Protein AF-A0A1F5DH06-F1 (afdb_monomer)

Sequence (97 aa):
MIFKACPGTKSLIGPARIIIRTCPSCSDEVEFFSDETEAKCEKCGHILQQEVSPSCITWCEYAEKCINDMKNRGMISSSKVEELVQMIPSIKKNHEQ

Radius of gyration: 17.89 Å; Cα contacts (8 Å, |Δi|>4): 99; chains: 1; bounding box: 40×30×47 Å

Nearest PDB structures (foldseek):
  6sc9-assembly1_A  TM=4.222E-01  e=3.164E-01  Homo sapiens
  6sc7-assembly1_A  TM=4.411E-01  e=6.836E-01  Homo sapiens
  6sc8-assembly1_A  TM=4.423E-01  e=1.005E+00  Homo sapiens

pLDDT: mean 82.74, std 14.71, range [36.72, 96.69]

Mean predicted aligned error: 8.98 Å

Structure (mmCIF, N/CA/C/O backbone):
data_AF-A0A1F5DH06-F1
#
_entry.id   AF-A0A1F5DH06-F1
#
loop_
_atom_site.group_PDB
_atom_site.id
_atom_site.type_symbol
_atom_site.label_atom_id
_atom_site.label_alt_id
_atom_site.label_comp_id
_atom_site.label_asym_id
_atom_site.label_entity_id
_atom_site.label_seq_id
_atom_site.pdbx_PDB_ins_code
_atom_site.Cartn_x
_atom_site.Cartn_y
_atom_site.Cartn_z
_atom_site.occupancy
_atom_site.B_iso_or_equiv
_atom_site.auth_seq_id
_atom_site.auth_comp_id
_atom_site.auth_asym_id
_atom_site.auth_atom_id
_atom_site.pdbx_PDB_model_num
ATOM 1 N N . MET A 1 1 ? 8.471 4.748 10.341 1.00 49.47 1 MET A N 1
ATOM 2 C CA . MET A 1 1 ? 8.129 5.661 9.227 1.00 49.47 1 MET A CA 1
ATOM 3 C C . MET A 1 1 ? 6.749 6.227 9.493 1.00 49.47 1 MET A C 1
ATOM 5 O O . MET A 1 1 ? 5.840 5.445 9.727 1.00 49.47 1 MET A O 1
ATOM 9 N N . ILE A 1 2 ? 6.602 7.550 9.510 1.00 52.03 2 ILE A N 1
ATOM 10 C CA . ILE A 1 2 ? 5.299 8.207 9.683 1.00 52.03 2 ILE A CA 1
ATOM 11 C C . ILE A 1 2 ? 4.664 8.332 8.294 1.00 52.03 2 ILE A C 1
ATOM 13 O O . ILE A 1 2 ? 5.171 9.066 7.442 1.00 52.03 2 ILE A O 1
ATOM 17 N N . PHE A 1 3 ? 3.584 7.592 8.042 1.00 64.25 3 PHE A N 1
ATOM 18 C CA . PHE A 1 3 ? 2.787 7.756 6.829 1.00 64.25 3 PHE A CA 1
ATOM 19 C C . PHE A 1 3 ? 1.981 9.056 6.952 1.00 64.25 3 PHE A C 1
ATOM 21 O O . PHE A 1 3 ? 1.062 9.141 7.755 1.00 64.25 3 PHE A O 1
ATOM 28 N N . LYS A 1 4 ? 2.327 10.090 6.170 1.00 70.50 4 LYS A N 1
ATOM 29 C CA . LYS A 1 4 ? 1.624 11.393 6.199 1.00 70.50 4 LYS A CA 1
ATOM 30 C C . LYS A 1 4 ? 0.204 11.355 5.613 1.00 70.50 4 LYS A C 1
ATOM 32 O O . LYS A 1 4 ? -0.540 12.315 5.762 1.00 70.50 4 LYS A O 1
ATOM 37 N N . ALA A 1 5 ? -0.135 10.294 4.888 1.00 75.06 5 ALA A N 1
ATOM 38 C CA . ALA A 1 5 ? -1.426 10.090 4.245 1.00 75.06 5 ALA A CA 1
ATOM 39 C C . ALA A 1 5 ? -1.623 8.599 3.947 1.00 75.06 5 ALA A C 1
ATOM 41 O O . ALA A 1 5 ? -0.642 7.852 3.870 1.00 75.06 5 ALA A O 1
ATOM 42 N N . CYS A 1 6 ? -2.872 8.195 3.708 1.00 79.06 6 CYS A N 1
ATOM 43 C CA . CYS A 1 6 ? -3.203 6.848 3.257 1.00 79.06 6 CYS A CA 1
ATOM 44 C C . CYS A 1 6 ? -2.473 6.526 1.935 1.00 79.06 6 CYS A C 1
ATOM 46 O O . CYS A 1 6 ? -2.753 7.181 0.925 1.00 79.06 6 CYS A O 1
ATOM 48 N N . PRO A 1 7 ? -1.544 5.545 1.890 1.00 77.06 7 PRO A N 1
ATOM 49 C CA . PRO A 1 7 ? -0.876 5.142 0.654 1.00 77.06 7 PRO A CA 1
ATOM 50 C C . PRO A 1 7 ? -1.863 4.738 -0.445 1.00 77.06 7 PRO A C 1
ATOM 52 O O . PRO A 1 7 ? -1.632 5.095 -1.597 1.00 77.06 7 PRO A O 1
ATOM 55 N N . GLY A 1 8 ? -2.985 4.099 -0.093 1.00 75.25 8 GLY A N 1
ATOM 56 C CA . GLY A 1 8 ? -4.023 3.709 -1.053 1.00 75.25 8 GLY A CA 1
ATOM 57 C C . GLY A 1 8 ? -4.697 4.898 -1.747 1.00 75.25 8 GLY A C 1
ATOM 58 O O . GLY A 1 8 ? -5.067 4.806 -2.912 1.00 75.25 8 GLY A O 1
ATOM 59 N N . THR A 1 9 ? -4.787 6.056 -1.088 1.00 79.06 9 THR A N 1
ATOM 60 C CA . THR A 1 9 ? -5.392 7.256 -1.684 1.00 79.06 9 THR A CA 1
ATOM 61 C C . THR A 1 9 ? -4.541 7.835 -2.813 1.00 79.06 9 THR A C 1
ATOM 63 O O . THR A 1 9 ? -5.090 8.451 -3.719 1.00 79.06 9 THR A O 1
ATOM 66 N N . LYS A 1 10 ? -3.217 7.616 -2.818 1.00 75.00 10 LYS A N 1
ATOM 67 C CA . LYS A 1 10 ? -2.316 8.210 -3.824 1.00 75.00 10 LYS A CA 1
ATOM 68 C C . LYS A 1 10 ? -2.656 7.808 -5.261 1.00 75.00 10 LYS A C 1
ATOM 70 O O . LYS A 1 10 ? -2.457 8.632 -6.147 1.00 75.00 10 LYS A O 1
ATOM 75 N N . SER A 1 11 ? -3.157 6.588 -5.466 1.00 71.88 11 SER A N 1
ATOM 76 C CA . SER A 1 11 ? -3.591 6.104 -6.784 1.00 71.88 11 SER A CA 1
ATOM 77 C C . SER A 1 11 ? -4.936 6.715 -7.216 1.00 71.88 11 SER A C 1
ATOM 79 O O . SER A 1 11 ? -5.181 6.904 -8.397 1.00 71.88 11 SER A O 1
ATOM 81 N N . LEU A 1 12 ? -5.789 7.112 -6.261 1.00 75.38 12 LEU A N 1
ATOM 82 C CA . LEU A 1 12 ? -7.138 7.623 -6.543 1.00 75.38 12 LEU A CA 1
ATOM 83 C C . LEU A 1 12 ? -7.191 9.126 -6.848 1.00 75.38 12 LEU A C 1
ATOM 85 O O . LEU A 1 12 ? -8.074 9.569 -7.574 1.00 75.38 12 LEU A O 1
ATOM 89 N N . ILE A 1 13 ? -6.305 9.923 -6.241 1.00 79.31 13 ILE A N 1
ATOM 90 C CA . ILE A 1 13 ? -6.352 11.398 -6.330 1.00 79.31 13 ILE A CA 1
ATOM 91 C C . ILE A 1 13 ? -5.233 12.001 -7.182 1.00 79.31 13 ILE A C 1
ATOM 93 O O . ILE A 1 13 ? -5.235 13.202 -7.443 1.00 79.31 13 ILE A O 1
ATOM 97 N N . GLY A 1 14 ? -4.225 11.203 -7.533 1.00 74.00 14 GLY A N 1
ATOM 98 C CA . GLY A 1 14 ? -3.075 11.650 -8.309 1.00 74.00 14 GLY A CA 1
ATOM 99 C C . GLY A 1 14 ? -3.256 11.392 -9.804 1.00 74.00 14 GLY A C 1
ATOM 100 O O . GLY A 1 14 ? -4.073 10.557 -10.183 1.00 74.00 14 GLY A O 1
ATOM 101 N N . PRO A 1 15 ? -2.467 12.056 -10.666 1.00 78.69 15 PRO A N 1
ATOM 102 C CA . PRO A 1 15 ? -2.325 11.602 -12.043 1.00 78.69 15 PRO A CA 1
ATOM 103 C C . PRO A 1 15 ? -1.761 10.177 -12.055 1.00 78.69 15 PRO A C 1
ATOM 105 O O . PRO A 1 15 ? -0.946 9.835 -11.187 1.00 78.69 15 PRO A O 1
ATOM 108 N N . ALA A 1 16 ? -2.166 9.382 -13.050 1.00 77.56 16 ALA A N 1
ATOM 109 C CA . ALA A 1 16 ? -1.566 8.078 -13.304 1.00 77.56 16 ALA A CA 1
ATOM 110 C C . ALA A 1 16 ? -0.043 8.229 -13.411 1.00 77.56 16 ALA A C 1
ATOM 112 O O . ALA A 1 16 ? 0.461 9.172 -14.030 1.00 77.56 16 ALA A O 1
ATOM 113 N N . ARG A 1 17 ? 0.694 7.339 -12.746 1.00 82.06 17 ARG A N 1
ATOM 114 C CA . ARG A 1 17 ? 2.159 7.384 -12.697 1.00 82.06 17 ARG A CA 1
ATOM 115 C C . ARG A 1 17 ? 2.733 6.208 -13.455 1.00 82.06 17 ARG A C 1
ATOM 117 O O . ARG A 1 17 ? 2.226 5.101 -13.323 1.00 82.06 17 ARG A O 1
ATOM 124 N N . ILE A 1 18 ? 3.825 6.465 -14.164 1.00 88.88 18 ILE A N 1
ATOM 125 C CA . ILE A 1 18 ? 4.666 5.422 -14.740 1.00 88.88 18 ILE A CA 1
ATOM 126 C C . ILE A 1 18 ? 5.677 5.002 -13.672 1.00 88.88 18 ILE A C 1
ATOM 128 O O . ILE A 1 18 ? 6.370 5.839 -13.084 1.00 88.88 18 ILE A O 1
ATOM 132 N N . ILE A 1 19 ? 5.724 3.708 -13.388 1.00 87.56 19 ILE A N 1
ATOM 133 C CA . ILE A 1 19 ? 6.645 3.073 -12.453 1.00 87.56 19 ILE A CA 1
ATOM 134 C C . ILE A 1 19 ? 7.606 2.225 -13.286 1.00 87.56 19 ILE A C 1
ATOM 136 O O . ILE A 1 19 ? 7.199 1.260 -13.920 1.00 87.56 19 ILE A O 1
ATOM 140 N N . ILE A 1 20 ? 8.887 2.588 -13.278 1.00 90.69 20 ILE A N 1
ATOM 141 C CA . ILE A 1 20 ? 9.938 1.864 -14.003 1.00 90.69 20 ILE A CA 1
ATOM 142 C C . ILE A 1 20 ? 10.483 0.747 -13.112 1.00 90.69 20 ILE A C 1
ATOM 144 O O . ILE A 1 20 ? 10.823 0.981 -11.946 1.00 90.69 20 ILE A O 1
ATOM 148 N N . ARG A 1 21 ? 10.596 -0.468 -13.655 1.00 89.75 21 ARG A N 1
ATOM 149 C CA . ARG A 1 21 ? 11.197 -1.621 -12.974 1.00 89.75 21 ARG A CA 1
ATOM 150 C C . ARG A 1 21 ? 12.163 -2.368 -13.866 1.00 89.75 21 ARG A C 1
ATOM 152 O O . ARG A 1 21 ? 11.938 -2.524 -15.056 1.00 89.75 21 ARG A O 1
ATOM 159 N N . THR A 1 22 ? 13.214 -2.900 -13.259 1.00 93.12 22 THR A N 1
ATOM 160 C CA . THR A 1 22 ? 14.172 -3.756 -13.956 1.00 93.12 22 THR A CA 1
ATOM 161 C C . THR A 1 22 ? 13.631 -5.179 -14.055 1.00 93.12 22 THR A C 1
ATOM 163 O O . THR A 1 22 ? 13.278 -5.792 -13.046 1.00 93.12 22 THR A O 1
ATOM 166 N N . CYS A 1 23 ? 13.595 -5.726 -15.267 1.00 94.00 23 CYS A N 1
ATOM 167 C CA . CYS A 1 23 ? 13.215 -7.104 -15.521 1.00 94.00 23 CYS A CA 1
ATOM 168 C C . CYS A 1 23 ? 14.223 -8.067 -14.883 1.00 94.00 23 CYS A C 1
ATOM 170 O O . CYS A 1 23 ? 15.397 -8.048 -15.260 1.00 94.00 23 CYS A O 1
ATOM 172 N N . PRO A 1 24 ? 13.791 -8.980 -13.993 1.00 92.00 24 PRO A N 1
ATOM 173 C CA . PRO A 1 24 ? 14.701 -9.926 -13.350 1.00 92.00 24 PRO A CA 1
ATOM 174 C C . PRO A 1 24 ? 15.272 -10.966 -14.328 1.00 92.00 24 PRO A C 1
ATOM 176 O O . PRO A 1 24 ? 16.270 -11.608 -14.019 1.00 92.00 24 PRO A O 1
ATOM 179 N N . SER A 1 25 ? 14.653 -11.144 -15.503 1.00 94.25 25 SER A N 1
ATOM 180 C CA . SER A 1 25 ? 15.070 -12.149 -16.488 1.00 94.25 25 SER A CA 1
ATOM 181 C C . SER A 1 25 ? 16.080 -11.636 -17.518 1.00 94.25 25 SER A C 1
ATOM 183 O O . SER A 1 25 ? 16.841 -12.440 -18.050 1.00 94.25 25 SER A O 1
ATOM 185 N N . CYS A 1 26 ? 16.056 -10.350 -17.873 1.00 95.31 26 CYS A N 1
ATOM 186 C CA . CYS A 1 26 ? 16.890 -9.809 -18.959 1.00 95.31 26 CYS A CA 1
ATOM 187 C C . CYS A 1 26 ? 17.470 -8.414 -18.681 1.00 95.31 26 CYS A C 1
ATOM 189 O O . CYS A 1 26 ? 18.109 -7.836 -19.565 1.00 95.31 26 CYS A O 1
ATOM 191 N N . SER A 1 27 ? 17.242 -7.889 -17.473 1.00 94.50 27 SER A N 1
ATOM 192 C CA . SER A 1 27 ? 17.723 -6.595 -16.977 1.00 94.50 27 SER A CA 1
ATOM 193 C C . SER A 1 27 ? 17.248 -5.365 -17.755 1.00 94.50 27 SER A C 1
ATOM 195 O O . SER A 1 27 ? 17.826 -4.294 -17.600 1.00 94.50 27 SER A O 1
ATOM 197 N N . ASP A 1 28 ? 16.209 -5.502 -18.577 1.00 95.31 28 ASP A N 1
ATOM 198 C CA . ASP A 1 28 ? 15.600 -4.380 -19.297 1.00 95.31 28 ASP A CA 1
ATOM 199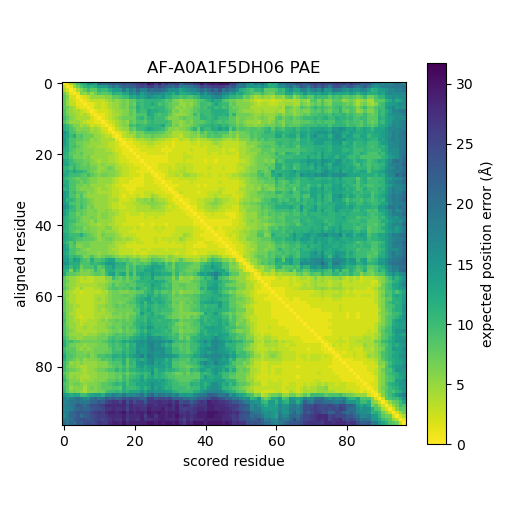 C C . ASP A 1 28 ? 14.652 -3.573 -18.408 1.00 95.31 28 ASP A C 1
ATOM 201 O O . ASP A 1 28 ? 14.160 -4.085 -17.401 1.00 95.31 28 ASP A O 1
ATOM 205 N N . GLU A 1 29 ? 14.370 -2.331 -18.786 1.00 95.06 29 GLU A N 1
ATOM 206 C CA . GLU A 1 29 ? 13.391 -1.497 -18.093 1.00 95.06 29 GLU A CA 1
ATOM 207 C C . GLU A 1 29 ? 11.976 -1.835 -18.573 1.00 95.06 29 GLU A C 1
ATOM 209 O O . GLU A 1 29 ? 11.710 -1.962 -19.764 1.00 95.06 29 GLU A O 1
ATOM 214 N N . VAL A 1 30 ? 11.065 -2.023 -17.624 1.00 94.31 30 VAL A N 1
ATOM 215 C CA . VAL A 1 30 ? 9.652 -2.312 -17.857 1.00 94.31 30 VAL A CA 1
ATOM 216 C C . VAL A 1 30 ? 8.840 -1.217 -17.189 1.00 94.31 30 VAL A C 1
ATOM 218 O O . VAL A 1 30 ? 9.013 -0.940 -15.998 1.00 94.31 30 VAL A O 1
ATOM 221 N N . GLU A 1 31 ? 7.966 -0.599 -17.968 1.00 91.88 31 GLU A N 1
ATOM 222 C CA . GLU A 1 31 ? 7.020 0.405 -17.503 1.00 91.88 31 GLU A CA 1
ATOM 223 C C . GLU A 1 31 ? 5.767 -0.269 -16.941 1.00 91.88 31 GLU A C 1
ATOM 225 O O . GLU A 1 31 ? 5.229 -1.200 -17.533 1.00 91.88 31 GLU A O 1
ATOM 230 N N . PHE A 1 32 ? 5.312 0.219 -15.791 1.00 90.00 32 PHE A N 1
ATOM 231 C CA . PHE A 1 32 ? 4.025 -0.111 -15.190 1.00 90.00 32 PHE A CA 1
ATOM 232 C C . PHE A 1 32 ? 3.203 1.161 -15.055 1.00 90.00 32 PHE A C 1
ATOM 234 O O . PHE A 1 32 ? 3.705 2.164 -14.533 1.00 90.00 32 PHE A O 1
ATOM 241 N N . PHE A 1 33 ? 1.932 1.118 -15.433 1.00 86.81 33 PHE A N 1
ATOM 242 C CA . PHE A 1 33 ? 0.993 2.137 -14.987 1.00 86.81 33 PHE A CA 1
ATOM 243 C C . PHE A 1 33 ? 0.599 1.884 -13.527 1.00 86.81 33 PHE A C 1
ATOM 245 O O . PHE A 1 33 ? 0.509 0.751 -13.063 1.00 86.81 33 PHE A O 1
ATOM 252 N N . SER A 1 34 ? 0.366 2.952 -12.763 1.00 79.12 34 SER A N 1
ATOM 253 C CA . SER A 1 34 ? 0.057 2.871 -11.327 1.00 79.12 34 SER A CA 1
ATOM 254 C C . SER A 1 34 ? -1.184 2.042 -10.973 1.00 79.12 34 SER A C 1
ATOM 256 O O . SER A 1 34 ? -1.337 1.638 -9.819 1.00 79.12 34 SER A O 1
ATOM 258 N N . ASP A 1 35 ? -2.078 1.834 -11.934 1.00 80.06 35 ASP A N 1
ATOM 259 C CA . ASP A 1 35 ? -3.280 1.007 -11.835 1.00 80.06 35 ASP A CA 1
ATOM 260 C C . ASP A 1 35 ? -3.082 -0.438 -12.325 1.00 80.06 35 ASP A C 1
ATOM 262 O O . ASP A 1 35 ? -3.932 -1.288 -12.058 1.00 80.06 35 ASP A O 1
ATOM 266 N N . GLU A 1 36 ? -1.953 -0.751 -12.963 1.00 86.25 36 GLU A N 1
ATOM 267 C CA . GLU A 1 36 ? -1.640 -2.099 -13.424 1.00 86.25 36 GLU A CA 1
ATOM 268 C C . GLU A 1 36 ? -1.057 -2.959 -12.302 1.00 86.25 36 GLU A C 1
ATOM 270 O O . GLU A 1 36 ? -0.208 -2.543 -11.511 1.00 86.25 36 GLU A O 1
ATOM 275 N N . THR A 1 37 ? -1.499 -4.212 -12.244 1.00 85.69 37 THR A N 1
ATOM 276 C CA . THR A 1 37 ? -0.937 -5.211 -11.328 1.00 85.69 37 THR A CA 1
ATOM 277 C C . THR A 1 37 ? 0.207 -5.991 -11.960 1.00 85.69 37 THR A C 1
ATOM 279 O O . THR A 1 37 ? 1.062 -6.502 -11.241 1.00 85.69 37 THR A O 1
ATOM 282 N N . GLU A 1 38 ? 0.252 -6.060 -13.290 1.00 91.88 38 GLU A N 1
ATOM 283 C CA . GLU A 1 38 ? 1.259 -6.792 -14.046 1.00 91.88 38 GLU A CA 1
ATOM 284 C C . GLU A 1 38 ? 1.602 -6.094 -15.361 1.00 91.88 38 GLU A C 1
ATOM 286 O O . GLU A 1 38 ? 0.750 -5.446 -15.960 1.00 91.88 38 GLU A O 1
ATOM 291 N N . ALA A 1 39 ? 2.843 -6.258 -15.813 1.00 92.50 39 ALA A N 1
ATOM 292 C CA . ALA A 1 39 ? 3.325 -5.744 -17.088 1.00 92.50 39 ALA A CA 1
ATOM 293 C C . ALA A 1 39 ? 4.222 -6.783 -17.770 1.00 92.50 39 ALA A C 1
ATOM 295 O O . ALA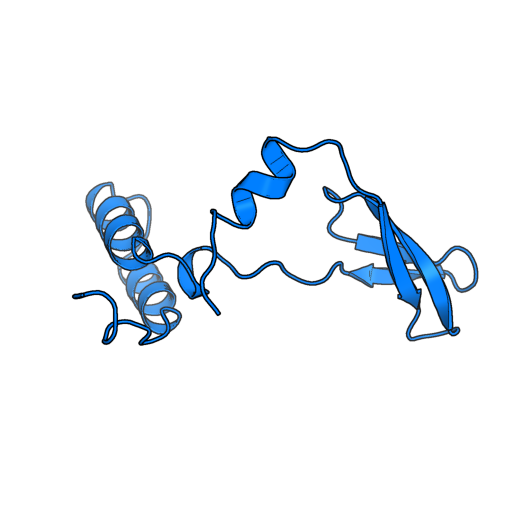 A 1 39 ? 4.967 -7.528 -17.123 1.00 92.50 39 ALA A O 1
ATOM 296 N N . LYS A 1 40 ? 4.160 -6.843 -19.101 1.00 93.75 40 LYS A N 1
ATOM 297 C CA . LYS A 1 40 ? 4.991 -7.742 -19.907 1.00 93.75 40 LYS A CA 1
ATOM 298 C C . LYS A 1 40 ? 6.267 -7.024 -20.335 1.00 93.75 40 LYS A C 1
ATOM 300 O O . LYS A 1 40 ? 6.208 -5.955 -20.927 1.00 93.75 40 LYS A O 1
ATOM 305 N N . CYS A 1 41 ? 7.421 -7.646 -20.113 1.00 94.81 41 CYS A N 1
ATOM 306 C CA . CYS A 1 41 ? 8.685 -7.148 -20.645 1.00 94.81 41 CYS A CA 1
ATOM 307 C C . CYS A 1 41 ? 8.706 -7.256 -22.176 1.00 94.81 41 CYS A C 1
ATOM 309 O O . CYS A 1 41 ? 8.587 -8.358 -22.720 1.00 94.81 41 CYS A O 1
ATOM 311 N N . GLU A 1 42 ? 8.924 -6.139 -22.868 1.00 93.19 42 GLU A N 1
ATOM 312 C CA . GLU A 1 42 ? 8.936 -6.100 -24.337 1.00 93.19 42 GLU A CA 1
ATOM 313 C C . GLU A 1 42 ? 10.126 -6.849 -24.954 1.00 93.19 42 GLU A C 1
ATOM 315 O O . GLU A 1 42 ? 10.024 -7.385 -26.055 1.00 93.19 42 GLU A O 1
ATOM 320 N N . LYS A 1 43 ? 11.242 -6.963 -24.223 1.00 94.94 43 LYS A N 1
ATOM 321 C CA . LYS A 1 43 ? 12.466 -7.610 -24.715 1.00 94.94 43 LYS A CA 1
ATOM 322 C C . LYS A 1 43 ? 12.456 -9.132 -24.623 1.00 94.94 43 LYS A C 1
ATOM 324 O O . LYS A 1 43 ? 12.913 -9.800 -25.544 1.00 94.94 43 LYS A O 1
ATOM 329 N N . CYS A 1 44 ? 12.014 -9.696 -23.498 1.00 94.88 44 CYS A N 1
ATOM 330 C CA . CYS A 1 44 ? 12.085 -11.147 -23.256 1.00 94.88 44 CYS A CA 1
ATOM 331 C C . CYS A 1 44 ? 10.714 -11.819 -23.111 1.00 94.88 44 CYS A C 1
ATOM 333 O O . CYS A 1 44 ? 10.637 -13.044 -23.078 1.00 94.88 44 CYS A O 1
ATOM 335 N N . GLY A 1 45 ? 9.633 -11.042 -23.008 1.00 93.94 45 GLY A N 1
ATOM 336 C CA . GLY A 1 45 ? 8.273 -11.553 -22.857 1.00 93.94 45 GLY A CA 1
ATOM 337 C C . GLY A 1 45 ? 7.908 -12.049 -21.456 1.00 93.94 45 GLY A C 1
ATOM 338 O O . GLY A 1 45 ? 6.796 -12.545 -21.284 1.00 93.94 45 GLY A O 1
ATOM 339 N N . HIS A 1 46 ? 8.796 -11.918 -20.464 1.00 93.88 46 HIS A N 1
ATOM 340 C CA . HIS A 1 46 ? 8.501 -12.255 -19.069 1.00 93.88 46 HIS A CA 1
ATOM 341 C C . HIS A 1 46 ? 7.395 -11.345 -18.509 1.00 93.88 46 HIS A C 1
ATOM 343 O O . HIS A 1 46 ? 7.410 -10.142 -18.767 1.00 93.88 46 HIS A O 1
ATOM 349 N N . ILE A 1 47 ? 6.457 -11.906 -17.741 1.00 93.25 47 ILE A N 1
ATOM 350 C CA . ILE A 1 47 ? 5.391 -11.149 -17.067 1.00 93.25 47 ILE A CA 1
ATOM 351 C C . ILE A 1 47 ? 5.867 -10.813 -15.657 1.00 93.25 47 ILE A C 1
ATOM 353 O O . ILE A 1 47 ? 6.183 -11.708 -14.875 1.00 93.25 47 IL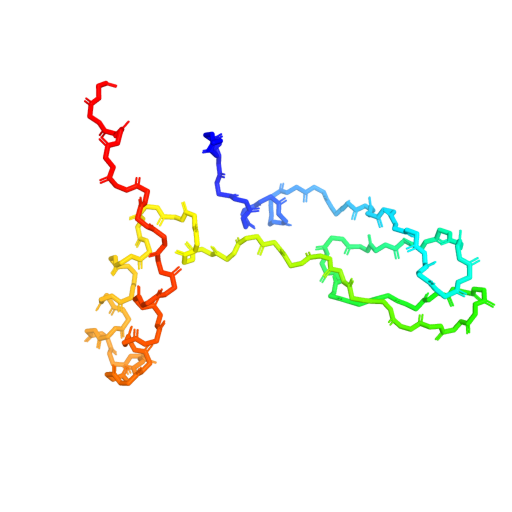E A O 1
ATOM 357 N N . LEU A 1 48 ? 5.935 -9.525 -15.347 1.00 91.88 48 LEU A N 1
ATOM 358 C CA . LEU A 1 48 ? 6.344 -9.006 -14.053 1.00 91.88 48 LEU A CA 1
ATOM 359 C C . LEU A 1 48 ? 5.101 -8.535 -13.297 1.00 91.88 48 LEU A C 1
ATOM 361 O O . LEU A 1 48 ? 4.203 -7.946 -13.888 1.00 91.88 48 LEU A O 1
ATOM 365 N N . GLN A 1 49 ? 5.082 -8.738 -11.983 1.00 88.69 49 GLN A N 1
ATOM 366 C CA . GLN A 1 49 ? 4.055 -8.184 -11.100 1.00 88.69 49 GLN A CA 1
ATOM 367 C C . GLN A 1 49 ? 4.559 -6.875 -10.482 1.00 88.69 49 GLN A C 1
ATOM 369 O O . GLN A 1 49 ? 5.737 -6.760 -10.132 1.00 88.69 49 GLN A O 1
ATOM 374 N N . GLN A 1 50 ? 3.669 -5.898 -10.326 1.00 81.75 50 GLN A N 1
ATOM 375 C CA . GLN A 1 50 ? 3.969 -4.657 -9.620 1.00 81.75 50 GLN A CA 1
ATOM 376 C C . GLN A 1 50 ? 4.195 -4.942 -8.125 1.00 81.75 50 GLN A C 1
ATOM 378 O O . GLN A 1 50 ? 3.563 -5.825 -7.542 1.00 81.75 50 GLN A O 1
ATOM 383 N N . GLU A 1 51 ? 5.082 -4.180 -7.473 1.00 71.75 51 GLU A N 1
ATOM 384 C CA . GLU A 1 51 ? 5.265 -4.292 -6.022 1.00 71.75 51 GLU A CA 1
ATOM 385 C C . GLU A 1 51 ? 3.959 -3.998 -5.274 1.00 71.75 51 GLU A C 1
ATOM 387 O O . GLU A 1 51 ? 3.320 -2.960 -5.467 1.00 71.75 51 GLU A O 1
ATOM 392 N N . VAL A 1 52 ? 3.587 -4.909 -4.375 1.00 67.12 52 VAL A N 1
ATOM 393 C CA . VAL A 1 52 ? 2.360 -4.801 -3.588 1.00 67.12 52 VAL A CA 1
ATOM 394 C C . VAL A 1 52 ? 2.480 -3.616 -2.630 1.00 67.12 52 VAL A C 1
ATOM 396 O O . VAL A 1 52 ? 3.315 -3.607 -1.724 1.00 67.12 52 VAL A O 1
ATOM 399 N N . SER A 1 53 ? 1.625 -2.605 -2.804 1.00 65.56 53 SER A N 1
ATOM 400 C CA . SER A 1 53 ? 1.524 -1.507 -1.842 1.00 65.56 53 SER A CA 1
ATOM 401 C C . SER A 1 53 ? 1.132 -2.050 -0.461 1.00 65.56 53 SER A C 1
ATOM 403 O O . SER A 1 53 ? 0.307 -2.967 -0.397 1.00 65.56 53 SER A O 1
ATOM 405 N N . PRO A 1 54 ? 1.658 -1.492 0.646 1.00 68.25 54 PRO A N 1
ATOM 406 C CA . PRO A 1 54 ? 1.316 -1.969 1.979 1.00 68.25 54 PRO A CA 1
ATOM 407 C C . PRO A 1 54 ? -0.205 -1.923 2.177 1.00 68.25 54 PRO A C 1
ATOM 409 O O . PRO A 1 54 ? -0.840 -0.877 2.014 1.00 68.25 54 PRO A O 1
ATOM 412 N N . SER A 1 55 ? -0.790 -3.077 2.505 1.00 77.06 55 SER A N 1
ATOM 413 C CA . SER A 1 55 ? -2.238 -3.219 2.671 1.00 77.06 55 SER A CA 1
ATOM 414 C C . SER A 1 55 ? -2.735 -2.378 3.846 1.00 77.06 55 SER A C 1
ATOM 416 O O . SER A 1 55 ? -2.017 -2.208 4.827 1.00 77.06 55 SER A O 1
ATOM 418 N N . CYS A 1 56 ? -3.979 -1.893 3.806 1.00 83.94 56 CYS A N 1
ATOM 419 C CA . CYS A 1 56 ? -4.567 -1.131 4.918 1.00 83.94 56 CYS A CA 1
ATOM 420 C C . CYS A 1 56 ? -4.390 -1.827 6.279 1.00 83.94 56 CYS A C 1
ATOM 422 O O . CYS A 1 56 ? -4.194 -1.160 7.287 1.00 83.94 56 CYS A O 1
ATOM 424 N N . ILE A 1 57 ? -4.387 -3.159 6.302 1.00 87.31 57 ILE A N 1
ATOM 425 C CA . ILE A 1 57 ? -4.237 -3.971 7.514 1.00 87.31 57 ILE A CA 1
ATOM 426 C C . ILE A 1 57 ? -2.842 -3.816 8.136 1.00 87.31 57 ILE A C 1
ATOM 428 O O . ILE A 1 57 ? -2.707 -3.827 9.356 1.00 87.31 57 ILE A O 1
ATOM 432 N N . THR A 1 58 ? -1.808 -3.610 7.316 1.00 83.44 58 THR A N 1
ATOM 433 C CA . THR A 1 58 ? -0.414 -3.562 7.774 1.00 83.44 58 THR A CA 1
ATOM 434 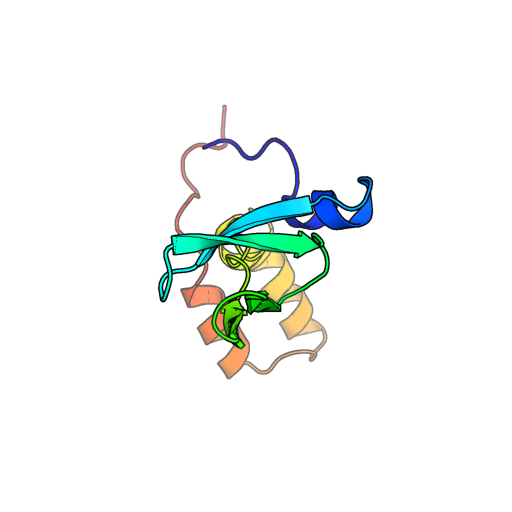C C . THR A 1 58 ? 0.065 -2.168 8.181 1.00 83.44 58 THR A C 1
ATOM 436 O O . THR A 1 58 ? 1.177 -2.038 8.681 1.00 83.44 58 THR A O 1
ATOM 439 N N . TRP A 1 59 ? -0.708 -1.104 7.941 1.00 81.94 59 TRP A N 1
ATOM 440 C CA . TRP A 1 59 ? -0.255 0.265 8.245 1.00 81.94 59 TRP A CA 1
ATOM 441 C C . TRP A 1 59 ? -1.326 1.191 8.831 1.00 81.94 59 TRP A C 1
ATOM 443 O O . TRP A 1 59 ? -0.965 2.205 9.425 1.00 81.94 59 TRP A O 1
ATOM 453 N N . CYS A 1 60 ? -2.619 0.896 8.6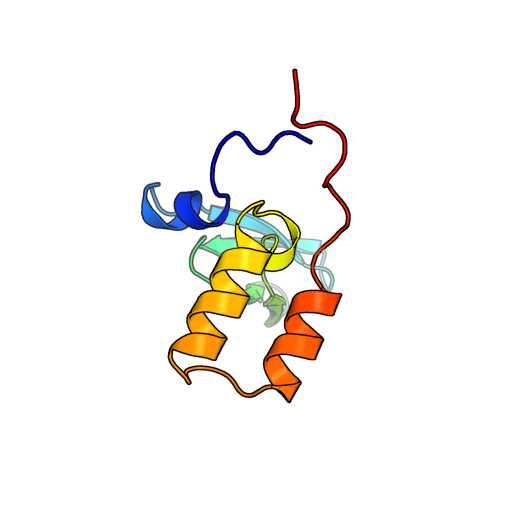67 1.00 86.00 60 CYS A N 1
ATOM 454 C CA . CYS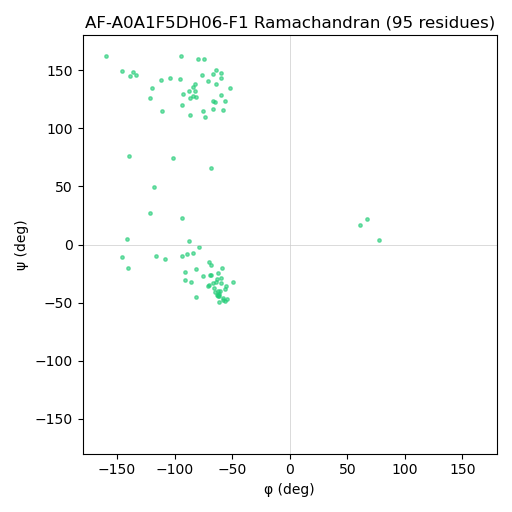 A 1 60 ? -3.687 1.786 9.118 1.00 86.00 60 CYS A CA 1
ATOM 455 C C . CYS A 1 60 ? -4.001 1.567 10.603 1.00 86.00 60 CYS A C 1
ATOM 457 O O . CYS A 1 60 ? -4.333 0.457 11.016 1.00 86.00 60 CYS A O 1
ATOM 459 N N . GLU A 1 61 ? -4.000 2.640 11.396 1.00 85.06 61 GL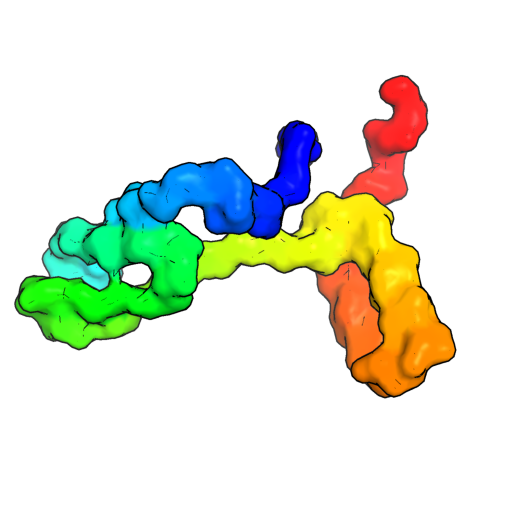U A N 1
ATOM 460 C CA . GLU A 1 61 ? -4.386 2.604 12.818 1.00 85.06 61 GLU A CA 1
ATOM 461 C C . GLU A 1 61 ? -5.836 2.125 13.031 1.00 85.06 61 GLU A C 1
ATOM 463 O O . GLU A 1 61 ? -6.154 1.500 14.042 1.00 85.06 61 GLU A O 1
ATOM 468 N N . TYR A 1 62 ? -6.707 2.365 12.045 1.00 88.88 62 TYR A N 1
ATOM 469 C CA . TYR A 1 62 ? -8.121 1.992 12.075 1.00 88.88 62 TYR A CA 1
ATOM 470 C C . TYR A 1 62 ? -8.389 0.572 11.560 1.00 88.88 62 TYR A C 1
ATOM 472 O O . TYR A 1 62 ? -9.553 0.174 11.492 1.00 88.88 62 TYR A O 1
ATOM 480 N N . ALA A 1 63 ? -7.359 -0.204 11.198 1.00 91.19 63 ALA A N 1
ATOM 481 C CA . ALA A 1 63 ? -7.524 -1.536 10.610 1.00 91.19 63 ALA A CA 1
ATOM 482 C C . ALA A 1 63 ? -8.396 -2.463 11.475 1.00 91.19 63 ALA A C 1
ATOM 484 O O . ALA A 1 63 ? -9.345 -3.065 10.977 1.00 91.19 63 ALA A O 1
ATOM 485 N N . GLU A 1 64 ? -8.138 -2.508 12.784 1.00 91.31 64 GLU A N 1
ATOM 486 C CA . GLU A 1 64 ? -8.909 -3.318 13.736 1.00 91.31 64 GLU A CA 1
ATOM 487 C C . GLU A 1 64 ? -10.385 -2.897 13.792 1.00 91.31 64 GLU A C 1
ATOM 489 O O . GLU A 1 64 ? -11.287 -3.737 13.755 1.00 91.31 64 GLU A O 1
ATOM 494 N N . LYS A 1 65 ? -10.644 -1.582 13.800 1.00 91.88 65 LYS A N 1
ATOM 495 C CA . LYS A 1 65 ? -12.004 -1.032 13.793 1.00 91.88 65 LYS A CA 1
ATOM 496 C C . LYS A 1 65 ? -12.753 -1.441 12.524 1.00 91.88 65 LYS A C 1
ATOM 498 O O . LYS A 1 65 ? -13.908 -1.849 12.616 1.00 91.88 65 LYS A O 1
ATOM 503 N N . CYS A 1 66 ? -12.101 -1.362 11.362 1.00 93.19 66 CYS A N 1
ATOM 504 C CA . CYS A 1 66 ? -12.691 -1.776 10.090 1.00 93.19 66 CYS A CA 1
ATOM 505 C C . CYS A 1 66 ? -13.035 -3.270 10.080 1.00 93.19 66 CYS A C 1
ATOM 507 O O . CYS A 1 66 ? -14.124 -3.636 9.647 1.00 93.19 66 CYS A O 1
ATOM 509 N N . ILE A 1 67 ? -12.147 -4.133 10.583 1.00 93.06 67 ILE A N 1
ATOM 510 C CA . ILE A 1 67 ? -12.407 -5.579 10.653 1.00 93.06 67 ILE A CA 1
ATOM 511 C C . ILE A 1 67 ? -13.616 -5.871 11.549 1.00 93.06 67 ILE A C 1
ATOM 513 O O . ILE A 1 67 ? -14.498 -6.638 11.161 1.00 93.06 67 ILE A O 1
ATOM 517 N N . ASN A 1 68 ? -13.704 -5.226 12.713 1.00 93.19 68 ASN A N 1
ATOM 518 C CA . ASN A 1 68 ? -14.837 -5.405 13.618 1.00 93.19 68 ASN A CA 1
ATOM 519 C C . ASN A 1 68 ? -16.160 -4.901 13.014 1.00 93.19 68 ASN A C 1
ATOM 521 O O . ASN A 1 68 ? -17.187 -5.562 13.141 1.00 93.19 68 ASN A O 1
ATOM 525 N N . ASP A 1 69 ? -16.145 -3.760 12.322 1.00 96.12 69 ASP A N 1
ATOM 526 C CA . ASP A 1 69 ? -17.326 -3.236 11.626 1.00 96.12 69 ASP A CA 1
ATOM 527 C C . ASP A 1 69 ? -17.795 -4.189 10.512 1.00 96.12 69 ASP A C 1
ATOM 529 O O . ASP A 1 69 ? -18.980 -4.513 10.441 1.00 96.12 69 ASP A O 1
ATOM 533 N N . MET A 1 70 ? -16.872 -4.734 9.709 1.00 95.31 70 MET A N 1
ATOM 534 C CA . MET A 1 70 ? -17.197 -5.745 8.692 1.00 95.31 70 MET A CA 1
ATOM 535 C C . MET A 1 70 ? -17.801 -7.014 9.306 1.00 95.31 70 MET A C 1
ATOM 537 O O . MET A 1 70 ? -18.763 -7.558 8.760 1.00 95.31 70 MET A O 1
ATOM 541 N N . LYS A 1 71 ? -17.278 -7.469 10.453 1.00 95.88 71 LYS A N 1
ATOM 542 C CA . LYS A 1 71 ? -17.840 -8.597 11.210 1.00 95.88 71 LYS A CA 1
ATOM 543 C C . LYS A 1 71 ? -19.268 -8.302 11.668 1.00 95.88 71 LYS A C 1
ATOM 545 O O . LYS A 1 71 ? -20.160 -9.112 11.438 1.00 95.88 71 LYS A O 1
ATOM 550 N N . ASN A 1 72 ? -19.497 -7.140 12.279 1.00 96.06 72 ASN A N 1
ATOM 551 C CA . ASN A 1 72 ? -20.811 -6.749 12.802 1.00 96.06 72 ASN A CA 1
ATOM 552 C C . ASN A 1 72 ? -21.861 -6.609 11.696 1.00 96.06 72 ASN A C 1
ATOM 554 O O . ASN A 1 72 ? -23.031 -6.911 11.909 1.00 96.06 72 ASN A O 1
ATOM 558 N N . ARG A 1 73 ? -21.435 -6.186 10.503 1.00 96.69 73 ARG A N 1
ATOM 559 C CA . ARG A 1 73 ? -22.281 -6.110 9.306 1.00 96.69 73 ARG A CA 1
ATOM 560 C C . ARG A 1 73 ? -22.485 -7.459 8.612 1.00 96.69 73 ARG A C 1
ATOM 562 O O . ARG A 1 73 ? -23.177 -7.508 7.602 1.00 96.69 73 ARG A O 1
ATOM 569 N N . GLY A 1 74 ? -21.872 -8.536 9.106 1.00 95.38 74 GLY A N 1
ATOM 570 C CA . GLY A 1 74 ? -21.954 -9.865 8.499 1.00 95.38 74 GLY A CA 1
ATOM 571 C C . GLY A 1 74 ? -21.277 -9.967 7.129 1.00 95.38 74 GLY A C 1
ATOM 572 O O . GLY A 1 74 ? -21.618 -10.851 6.351 1.00 95.38 74 GLY A O 1
ATOM 573 N N . MET A 1 75 ? -20.335 -9.071 6.810 1.00 94.19 75 MET A N 1
ATOM 574 C CA . MET A 1 75 ? -19.641 -9.058 5.513 1.00 94.19 75 MET A CA 1
ATOM 575 C C . MET A 1 75 ? -18.498 -10.077 5.449 1.00 94.19 75 MET A C 1
ATOM 577 O O . MET A 1 75 ? -18.071 -10.461 4.364 1.00 94.19 75 MET A O 1
ATOM 581 N N . ILE A 1 76 ? -17.991 -10.504 6.608 1.00 94.19 76 ILE A N 1
ATOM 582 C CA . ILE A 1 76 ? -16.894 -11.465 6.736 1.00 94.19 76 ILE A CA 1
ATOM 583 C C . ILE A 1 76 ? -17.205 -12.494 7.827 1.00 94.19 76 ILE A C 1
ATOM 585 O O . ILE A 1 76 ? -17.872 -12.186 8.816 1.00 94.19 76 ILE A O 1
ATOM 589 N N . SER A 1 77 ? -16.712 -13.722 7.652 1.00 94.88 77 SER A N 1
ATOM 590 C CA . SER A 1 77 ? -16.863 -14.797 8.636 1.00 94.88 77 SER A CA 1
ATOM 591 C C . SER A 1 77 ? -15.948 -14.594 9.845 1.00 94.88 77 SER A C 1
ATOM 593 O O . SER A 1 77 ? -14.908 -13.941 9.755 1.00 94.88 77 SER A O 1
ATOM 595 N N . SER A 1 78 ? -16.281 -15.234 10.969 1.00 91.56 78 SER A N 1
ATOM 596 C CA . SER A 1 78 ? -15.415 -15.248 12.157 1.00 91.56 78 SER A CA 1
ATOM 597 C C . SER A 1 78 ? -14.015 -15.794 11.857 1.00 91.56 78 SER A C 1
ATOM 599 O O . SER A 1 78 ? -13.039 -15.230 12.334 1.00 91.56 78 SER A O 1
ATOM 601 N N . SER A 1 79 ? -13.899 -16.822 11.008 1.00 92.19 79 SER A N 1
ATOM 602 C CA . SER A 1 79 ? -12.593 -17.346 10.582 1.00 92.19 79 SER A CA 1
ATOM 603 C C . SER A 1 79 ? -11.770 -16.299 9.829 1.00 92.19 79 SER A C 1
ATOM 605 O O . SER A 1 79 ? -10.574 -16.164 10.067 1.00 92.19 79 SER A O 1
ATOM 607 N N . LYS A 1 80 ? -12.421 -15.502 8.970 1.00 92.44 80 LYS A N 1
ATOM 608 C CA . LYS A 1 80 ? -11.739 -14.460 8.205 1.00 92.44 80 LYS A CA 1
ATOM 609 C C . LYS A 1 80 ? -11.284 -13.304 9.089 1.00 92.44 80 LYS A C 1
ATOM 611 O O . LYS A 1 80 ? -10.230 -12.731 8.844 1.00 92.44 80 LYS A O 1
ATOM 616 N N . VAL A 1 81 ? -12.059 -12.968 10.117 1.00 92.25 81 VAL A N 1
ATOM 617 C CA . VAL A 1 81 ? -11.676 -11.962 11.117 1.00 92.25 81 VAL A CA 1
ATOM 618 C C . VAL A 1 81 ? -10.369 -12.352 11.798 1.00 92.25 81 VAL A C 1
ATOM 620 O O . VAL A 1 81 ? -9.466 -11.523 11.867 1.00 92.25 81 VAL A O 1
ATOM 623 N N . GLU A 1 82 ? -10.255 -13.605 12.242 1.00 89.94 82 GLU A N 1
ATOM 624 C CA . GLU A 1 82 ? -9.058 -14.122 12.912 1.00 89.94 82 GLU A CA 1
ATOM 625 C C . GLU A 1 82 ? -7.806 -13.940 12.036 1.00 89.94 82 GLU A C 1
ATOM 627 O O . GLU A 1 82 ? -6.813 -13.364 12.480 1.00 89.94 82 GLU A O 1
ATOM 632 N N . GLU A 1 83 ? -7.884 -14.338 10.760 1.00 90.31 83 GLU A N 1
ATOM 633 C CA . GLU A 1 83 ? -6.789 -14.179 9.792 1.00 90.31 83 GLU A CA 1
ATOM 634 C C . GLU A 1 83 ? -6.363 -12.713 9.622 1.00 90.31 83 GLU A C 1
ATOM 636 O O . GLU A 1 83 ? -5.172 -12.401 9.607 1.00 90.31 83 GLU A O 1
ATOM 641 N N . LEU A 1 84 ? -7.327 -11.796 9.476 1.00 89.50 84 LEU A N 1
ATOM 642 C CA . LEU A 1 84 ? -7.037 -10.380 9.229 1.00 89.50 84 LEU A CA 1
ATOM 643 C C . LEU A 1 84 ? -6.448 -9.698 10.468 1.00 89.50 84 LEU A C 1
ATOM 645 O O . LEU A 1 84 ? -5.574 -8.845 10.338 1.00 89.50 84 LEU A O 1
ATOM 649 N N . VAL A 1 85 ? -6.896 -10.082 11.666 1.00 88.88 85 VAL A N 1
ATOM 650 C CA . VAL A 1 85 ? -6.359 -9.562 12.932 1.00 88.88 85 VAL A CA 1
ATOM 651 C C . VAL A 1 85 ? -4.908 -10.001 13.131 1.00 88.88 85 VAL A C 1
ATOM 6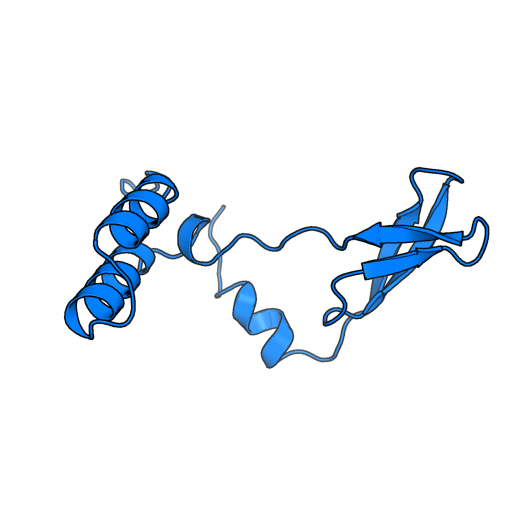53 O O . VAL A 1 85 ? -4.091 -9.192 13.566 1.00 88.88 85 VAL A O 1
ATOM 656 N N . GLN A 1 86 ? -4.550 -11.231 12.745 1.00 86.75 86 GLN A N 1
ATOM 657 C CA . GLN A 1 86 ? -3.167 -11.720 12.818 1.0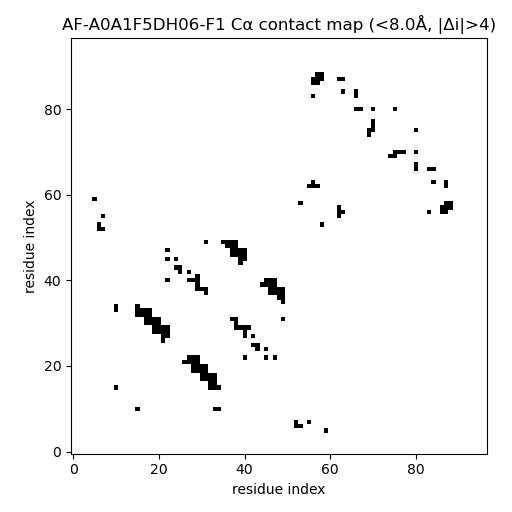0 86.75 86 GLN A CA 1
ATOM 658 C C . GLN A 1 86 ? -2.186 -10.930 11.938 1.00 86.75 86 GLN A C 1
ATOM 660 O O . GLN A 1 86 ? -0.992 -10.895 12.231 1.00 86.75 86 GLN A O 1
ATOM 665 N N . MET A 1 87 ? -2.672 -10.285 10.876 1.00 84.44 87 MET A N 1
ATOM 666 C CA . MET A 1 87 ? -1.848 -9.476 9.974 1.00 84.44 87 MET A CA 1
ATOM 667 C C . MET A 1 87 ? -1.627 -8.039 10.462 1.00 84.44 87 MET A C 1
ATOM 669 O O . MET A 1 87 ? -0.843 -7.322 9.842 1.00 84.44 87 MET A O 1
ATOM 673 N N . ILE A 1 88 ? -2.292 -7.595 11.538 1.00 86.44 88 ILE A N 1
ATOM 674 C CA . ILE A 1 88 ? -2.100 -6.247 12.086 1.00 86.44 88 ILE A CA 1
ATOM 675 C C . ILE A 1 88 ? -0.761 -6.200 12.840 1.00 86.44 88 ILE A C 1
ATOM 677 O O . ILE A 1 88 ? -0.617 -6.850 13.877 1.00 86.44 88 ILE A O 1
ATOM 681 N N . PRO A 1 89 ? 0.229 -5.410 12.385 1.00 77.12 89 PRO A N 1
ATOM 682 C CA . PRO A 1 89 ? 1.469 -5.246 13.122 1.00 77.12 89 PRO A CA 1
ATOM 683 C C . PRO A 1 89 ? 1.233 -4.422 14.393 1.00 77.12 89 PRO A C 1
ATOM 685 O O . PRO A 1 89 ? 0.511 -3.424 14.389 1.00 77.12 89 PRO A O 1
ATOM 688 N N . SER A 1 90 ? 1.898 -4.806 15.484 1.00 58.69 90 SER A N 1
ATOM 689 C CA . SER A 1 90 ? 1.885 -4.114 16.780 1.00 58.69 90 SER A CA 1
ATOM 690 C C . SER A 1 90 ? 2.590 -2.746 16.723 1.00 58.69 90 SER A C 1
ATOM 692 O O . SER A 1 90 ? 3.626 -2.548 17.347 1.00 58.69 90 SER A O 1
ATOM 694 N N . ILE A 1 91 ? 2.048 -1.775 15.982 1.00 55.88 91 ILE A N 1
ATOM 695 C CA . ILE A 1 91 ? 2.549 -0.382 15.912 1.00 55.88 91 ILE A CA 1
ATOM 696 C C . ILE A 1 91 ? 1.803 0.516 16.925 1.00 55.88 91 ILE A C 1
ATOM 698 O O . ILE A 1 91 ? 1.734 1.733 16.796 1.00 55.88 91 ILE A O 1
ATOM 702 N N . LYS A 1 92 ? 1.216 -0.069 17.974 1.00 50.62 92 LYS A N 1
ATOM 703 C CA . LYS A 1 92 ? 0.468 0.661 19.007 1.00 50.62 92 LYS A CA 1
ATOM 704 C C . LYS A 1 92 ? 1.304 0.854 20.277 1.00 50.62 92 LYS A C 1
ATOM 706 O O . LYS A 1 92 ? 1.054 0.164 21.256 1.00 50.62 92 LYS A O 1
ATOM 711 N N . LYS A 1 93 ? 2.298 1.754 20.279 1.00 43.88 93 LYS A N 1
ATOM 712 C CA . LYS A 1 93 ? 2.866 2.303 21.542 1.00 43.88 93 LYS A CA 1
ATOM 713 C C . LYS A 1 93 ? 3.337 3.764 21.515 1.00 43.88 93 LYS A C 1
ATOM 715 O O . LYS A 1 93 ? 3.577 4.296 22.586 1.00 43.88 93 LYS A O 1
ATOM 720 N N . ASN A 1 94 ? 3.441 4.434 20.365 1.00 39.62 94 ASN A N 1
ATOM 721 C CA . ASN A 1 94 ? 4.062 5.773 20.306 1.00 39.62 94 ASN A CA 1
ATOM 722 C C . ASN A 1 94 ? 3.143 6.876 19.760 1.00 39.62 94 ASN A C 1
ATOM 724 O O . ASN A 1 94 ? 3.639 7.837 19.184 1.00 39.62 94 ASN A O 1
ATOM 728 N N . HIS A 1 95 ? 1.822 6.748 19.900 1.00 42.59 95 HIS A N 1
ATOM 729 C CA . HIS A 1 95 ? 0.887 7.784 19.443 1.00 42.59 95 HIS A CA 1
ATOM 730 C C . HIS A 1 95 ? 0.070 8.374 20.598 1.00 42.59 95 HIS A C 1
ATOM 732 O O . HIS A 1 95 ? -1.151 8.466 20.536 1.00 42.59 95 HIS A O 1
ATOM 738 N N . GLU A 1 96 ? 0.777 8.761 21.656 1.00 36.72 96 GLU A N 1
ATOM 739 C CA . GLU A 1 96 ? 0.275 9.649 22.706 1.00 36.72 96 GLU A CA 1
ATOM 740 C C . GLU A 1 96 ? 1.399 10.609 23.089 1.00 36.72 96 GLU A C 1
ATOM 742 O O . GLU A 1 96 ? 2.064 10.400 24.091 1.00 36.72 96 GLU A O 1
ATOM 747 N N . GLN A 1 97 ? 1.669 11.612 22.252 1.00 38.06 97 GLN A N 1
ATOM 748 C CA . GLN A 1 97 ? 2.297 12.885 22.630 1.00 38.06 97 GLN A CA 1
ATOM 749 C C . GLN A 1 97 ? 1.982 13.925 21.557 1.00 38.06 97 GLN A C 1
ATOM 751 O O . GLN A 1 97 ? 2.339 13.680 20.382 1.00 38.06 97 GLN A O 1
#

Foldseek 3Di:
DDDPDDPVCCCVPDPWDWDWDQDPPPRDIWTDTPPDQWGADPPPRDIDGDPDDDDCLADPPCQLVVLVVCVVVVVDDPVVSVVSPVNRDPPPDPPDD

Solvent-accessible surface area (backbone atoms only — not comparable to full-atom values): 6369 Å² total; per-residue (Å²): 136,85,77,92,59,68,72,75,51,53,72,75,77,43,77,88,41,80,46,80,40,70,37,93,87,76,68,44,82,32,70,33,51,67,87,48,63,59,37,67,31,89,88,81,64,52,76,44,71,54,83,80,71,84,48,61,48,60,72,42,91,57,33,67,58,51,52,51,52,36,44,75,71,65,76,47,54,73,71,56,47,55,59,53,58,72,55,43,65,91,79,85,82,82,90,83,129

Secondary structure (DSSP, 8-state):
---SS-TTHHHHHSPP-EEEEE-TTT--EEEEETT-SEEE-TTT--EEEPPPPPPHHHH-TTHHHHHHHHHHTTSS-HHHHHHHHHTS----SS---